Protein AF-A0A0F8WTR9-F1 (afdb_monomer_lite)

Sequence (178 aa):
MDKDLVPHEAIVESIIPMIKGDSRKHIYLTHRAAGFTKAESSALSEIPKDTLHRWRIEDEDFAFWDGIGISTLRHQYNDRLMLVKYTRVMNLVLEHNLKLAYKAVTNPSELTKEEKTEWRKLIQAASPQQFKTMKEVNENSQDDRRTAKDLLDALNRRPKVIDDEGVSPTVLEEQNQP

Foldseek 3Di:
DDPPDCPLLNLLLVLQDDFPDDPLLSQLLSVLLVPDDNVVSCVVSVHDPVNLVVCLVVGVVSVCSSPVVSVVSNVSSVVSVVVSVVVVVVVVVVVVLVVLVVCCLPPVVPADPVSVVVVVVVVVPDDPVVVVVVVVVSVVVVVCVVVVVVVVVVVVPDPDDDDDDDDDDDDDDDDDDD

Secondary structure (DSSP, 8-state):
----S--HHHHHHTTS---SS-THHHHHHHHHHTT--HHHHHHHTT--HHHHHHHHHH-HHHHHHHTTTHHHHHHHHHHHHHHHHHHHHHHHHHHHHHHHHHHHHH-GGG--HHHHHHHHHHHHHS-HHHHHHHHHHHHHHHHHHHHHHHHHHHHHSPPPP-----------------

pLDDT: mean 73.91, std 20.35, range [30.69, 94.81]

Radius of gyration: 31.1 Å; chains: 1; bounding box: 83×50×61 Å

Organism: NCBI:txid412755

Structure (mmCIF, N/CA/C/O backbone):
data_AF-A0A0F8WTR9-F1
#
_entry.id   AF-A0A0F8WTR9-F1
#
loop_
_atom_site.group_PDB
_atom_site.id
_atom_site.type_symbol
_atom_site.label_atom_id
_atom_site.label_alt_id
_atom_site.label_comp_id
_atom_site.label_asym_id
_atom_site.label_entity_id
_atom_site.label_seq_id
_atom_site.pdbx_PDB_ins_code
_atom_site.Cartn_x
_atom_site.Cartn_y
_atom_site.Cartn_z
_atom_site.occupancy
_atom_site.B_iso_or_equiv
_atom_site.auth_seq_id
_atom_site.auth_comp_id
_atom_site.auth_asym_id
_atom_site.auth_atom_id
_atom_site.pdbx_PDB_model_num
ATOM 1 N N . MET A 1 1 ? -6.362 -19.521 4.489 1.00 34.44 1 MET A N 1
ATOM 2 C CA . MET A 1 1 ? -5.881 -18.990 3.196 1.00 34.44 1 MET A CA 1
ATOM 3 C C . MET A 1 1 ? -6.391 -17.558 3.144 1.00 34.44 1 MET A C 1
ATOM 5 O O . MET A 1 1 ? -7.511 -17.337 2.707 1.00 34.44 1 MET A O 1
ATOM 9 N N . ASP A 1 2 ? -5.651 -16.630 3.752 1.00 38.19 2 ASP A N 1
ATOM 10 C CA . ASP A 1 2 ? -6.079 -15.234 3.914 1.00 38.19 2 ASP A CA 1
ATOM 11 C C . ASP A 1 2 ? -5.993 -14.518 2.566 1.00 38.19 2 ASP A C 1
ATOM 13 O O . ASP A 1 2 ? -4.902 -14.237 2.076 1.00 38.19 2 ASP A O 1
ATOM 17 N N . LYS A 1 3 ? -7.150 -14.276 1.944 1.00 42.47 3 LYS A N 1
ATOM 18 C CA . LYS A 1 3 ? -7.279 -13.647 0.619 1.00 42.47 3 LYS A CA 1
ATOM 19 C C . LYS A 1 3 ? -7.639 -12.1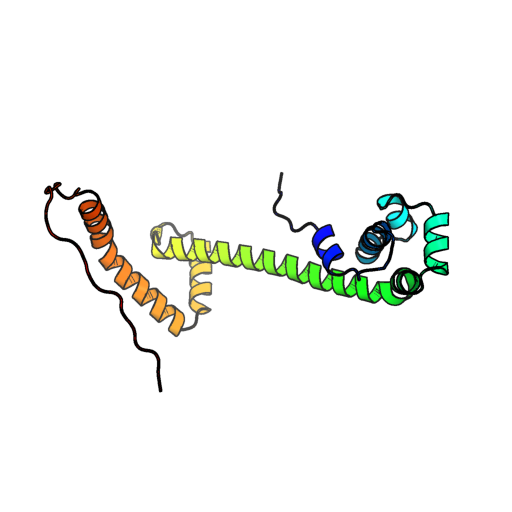55 0.654 1.00 42.47 3 LYS A C 1
ATOM 21 O O . LYS A 1 3 ? -7.838 -11.583 -0.406 1.00 42.47 3 LYS A O 1
ATOM 26 N N . ASP A 1 4 ? -7.627 -11.516 1.825 1.00 48.25 4 ASP A N 1
ATOM 27 C CA . ASP A 1 4 ? -8.005 -10.096 1.985 1.00 48.25 4 ASP A CA 1
ATOM 28 C C . ASP A 1 4 ? -6.834 -9.198 2.416 1.00 48.25 4 ASP A C 1
ATOM 30 O O . ASP A 1 4 ? -6.969 -8.222 3.160 1.00 48.25 4 ASP A O 1
ATOM 34 N N . LEU A 1 5 ? -5.633 -9.537 1.962 1.00 51.03 5 LEU A N 1
ATOM 35 C CA . LEU A 1 5 ? -4.500 -8.625 1.989 1.00 51.03 5 LEU A CA 1
ATOM 36 C C . LEU A 1 5 ? -4.492 -7.952 0.627 1.00 51.03 5 LEU A C 1
ATOM 38 O O . LEU A 1 5 ? -4.355 -8.651 -0.371 1.00 51.03 5 LEU A O 1
ATOM 42 N N . VAL A 1 6 ? -4.638 -6.624 0.567 1.00 55.34 6 VAL A N 1
ATOM 43 C CA . VAL A 1 6 ? -4.243 -5.893 -0.644 1.00 55.34 6 VAL A CA 1
ATOM 44 C C . VAL A 1 6 ? -2.825 -6.373 -0.954 1.00 55.34 6 VAL A C 1
ATOM 46 O O . VAL A 1 6 ? -1.948 -6.169 -0.103 1.00 55.34 6 VAL A O 1
ATOM 49 N N . PRO A 1 7 ? -2.603 -7.082 -2.075 1.00 63.84 7 PRO A N 1
ATOM 50 C CA . PRO A 1 7 ? -1.301 -7.653 -2.341 1.00 63.84 7 PRO A CA 1
ATOM 51 C C . PRO A 1 7 ? -0.296 -6.512 -2.343 1.00 63.84 7 PRO A C 1
ATOM 53 O O . PRO A 1 7 ? -0.584 -5.426 -2.855 1.00 63.84 7 PRO A O 1
ATOM 56 N N . HIS A 1 8 ? 0.877 -6.729 -1.752 1.00 64.88 8 HIS A N 1
ATOM 57 C CA . HIS A 1 8 ? 1.965 -5.760 -1.864 1.00 64.88 8 HIS A CA 1
ATOM 58 C C . HIS A 1 8 ? 2.189 -5.379 -3.335 1.00 64.88 8 HIS A C 1
ATOM 60 O O . HIS A 1 8 ? 2.456 -4.217 -3.623 1.00 64.88 8 HIS A O 1
ATOM 66 N N . GLU A 1 9 ? 1.965 -6.329 -4.250 1.00 61.84 9 GLU A N 1
ATOM 67 C CA . GLU A 1 9 ? 1.937 -6.102 -5.693 1.00 61.84 9 GLU A CA 1
ATOM 68 C C . GLU A 1 9 ? 0.915 -5.033 -6.112 1.00 61.84 9 GLU A C 1
ATOM 70 O O . GLU A 1 9 ? 1.306 -4.069 -6.756 1.00 61.84 9 GLU A O 1
ATOM 75 N N . ALA A 1 10 ? -0.344 -5.101 -5.668 1.00 68.44 10 ALA A N 1
ATOM 76 C CA . ALA A 1 10 ? -1.386 -4.135 -6.043 1.00 68.44 10 ALA A CA 1
ATOM 77 C C . ALA A 1 10 ? -1.097 -2.706 -5.544 1.00 68.44 10 ALA A C 1
ATOM 79 O O . ALA A 1 10 ? -1.467 -1.720 -6.184 1.00 68.44 10 ALA A O 1
ATOM 80 N N . ILE A 1 11 ? -0.420 -2.574 -4.396 1.00 70.06 11 ILE A N 1
ATOM 81 C CA . ILE A 1 11 ? 0.051 -1.271 -3.908 1.00 70.06 11 ILE A CA 1
ATOM 82 C C . ILE A 1 11 ? 1.109 -0.711 -4.855 1.00 70.06 11 ILE A C 1
ATOM 84 O O . ILE A 1 11 ? 1.043 0.464 -5.214 1.00 70.06 11 ILE A O 1
ATOM 88 N N . VAL A 1 12 ? 2.075 -1.535 -5.253 1.00 66.44 12 VAL A N 1
ATOM 89 C CA . VAL A 1 12 ? 3.177 -1.091 -6.106 1.00 66.44 12 VAL A CA 1
ATOM 90 C C . VAL A 1 12 ? 2.690 -0.792 -7.522 1.00 66.44 12 VAL A C 1
ATOM 92 O O . VAL A 1 12 ? 3.022 0.264 -8.050 1.00 66.44 12 VAL A O 1
ATOM 95 N N . GLU A 1 13 ? 1.858 -1.657 -8.102 1.00 72.25 13 GLU A N 1
ATOM 96 C CA . GLU A 1 13 ? 1.276 -1.478 -9.438 1.00 72.25 13 GLU A CA 1
ATOM 97 C C . GLU A 1 13 ? 0.545 -0.134 -9.566 1.00 72.25 13 GLU A C 1
ATOM 99 O O . GLU A 1 13 ? 0.622 0.528 -10.598 1.00 72.25 13 GLU A O 1
ATOM 104 N N . SER A 1 14 ? -0.094 0.335 -8.487 1.00 75.25 14 SER A N 1
ATOM 105 C CA . SER A 1 14 ? -0.779 1.637 -8.467 1.00 75.25 14 SER A CA 1
ATOM 106 C C . SER A 1 14 ? 0.153 2.861 -8.485 1.00 75.25 14 SER A C 1
ATOM 108 O O . SER A 1 14 ? -0.311 3.979 -8.705 1.00 75.25 14 SER A O 1
ATOM 110 N N . ILE A 1 15 ? 1.450 2.667 -8.229 1.00 80.62 15 ILE A N 1
ATOM 111 C CA . ILE A 1 15 ? 2.459 3.729 -8.082 1.00 80.62 15 ILE A CA 1
ATOM 112 C C . ILE A 1 15 ? 3.381 3.785 -9.300 1.00 80.62 15 ILE A C 1
ATOM 114 O O . ILE A 1 15 ? 3.882 4.855 -9.646 1.00 80.62 15 ILE A O 1
ATOM 118 N N . ILE A 1 16 ? 3.628 2.643 -9.948 1.00 83.19 16 ILE A N 1
ATOM 119 C CA . ILE A 1 16 ? 4.521 2.600 -11.102 1.00 83.19 16 ILE A CA 1
ATOM 120 C C . ILE A 1 16 ? 3.882 3.370 -12.273 1.00 83.19 16 ILE A C 1
ATOM 122 O O . ILE A 1 16 ? 2.752 3.074 -12.666 1.00 83.19 16 ILE A O 1
ATOM 126 N N . PRO A 1 17 ? 4.605 4.332 -12.874 1.00 82.31 17 PRO A N 1
ATOM 127 C CA . PRO A 1 17 ? 4.124 5.069 -14.029 1.00 82.31 17 PRO A CA 1
ATOM 128 C C . PRO A 1 17 ? 3.776 4.139 -15.189 1.00 82.31 17 PRO A C 1
ATOM 130 O O . PRO A 1 17 ? 4.388 3.086 -15.392 1.00 82.31 17 PRO A O 1
ATOM 133 N N . MET A 1 18 ? 2.821 4.572 -16.007 1.00 82.00 18 MET A N 1
ATOM 134 C CA . MET A 1 18 ? 2.495 3.878 -17.243 1.00 82.00 18 MET A CA 1
ATOM 135 C C . MET A 1 18 ? 3.620 4.098 -18.262 1.00 82.00 18 MET A C 1
ATOM 137 O O . MET A 1 18 ? 3.679 5.126 -18.933 1.00 82.00 18 MET A O 1
ATOM 141 N N . ILE A 1 19 ? 4.525 3.127 -18.362 1.00 82.81 19 ILE A N 1
ATOM 142 C CA . ILE A 1 19 ? 5.603 3.128 -19.355 1.00 82.81 19 ILE A CA 1
ATOM 143 C C . ILE A 1 19 ? 5.089 2.514 -20.650 1.00 82.81 19 ILE A C 1
ATOM 145 O O . ILE A 1 19 ? 4.401 1.491 -20.645 1.00 82.81 19 ILE A O 1
ATOM 149 N N . LYS A 1 20 ? 5.417 3.147 -21.776 1.00 79.56 20 LYS A N 1
ATOM 150 C CA . LYS A 1 20 ? 4.957 2.702 -23.091 1.00 79.56 20 LYS A CA 1
ATOM 151 C C . LYS A 1 20 ? 5.575 1.352 -23.484 1.00 79.56 20 LYS A C 1
ATOM 153 O O . LYS A 1 20 ? 6.744 1.047 -23.224 1.00 79.56 20 LYS A O 1
ATOM 158 N N . GLY A 1 21 ? 4.783 0.566 -24.209 1.00 82.25 21 GLY A N 1
ATOM 159 C CA . GLY A 1 21 ? 5.214 -0.689 -24.817 1.00 82.25 21 GLY A CA 1
ATOM 160 C C . GLY A 1 21 ? 4.960 -1.904 -23.929 1.00 82.25 21 GLY A C 1
ATOM 161 O O . GLY A 1 21 ? 3.815 -2.239 -23.650 1.00 82.25 21 GLY A O 1
ATOM 162 N N . ASP A 1 22 ? 6.031 -2.607 -23.564 1.00 83.12 22 ASP A N 1
ATOM 163 C CA . ASP A 1 22 ? 5.970 -3.932 -22.943 1.00 83.12 22 ASP A CA 1
ATOM 164 C C . ASP A 1 22 ? 5.516 -3.880 -21.472 1.00 83.12 22 ASP A C 1
ATOM 166 O O . ASP A 1 22 ? 6.178 -3.261 -20.635 1.00 83.12 22 ASP A O 1
ATOM 170 N N . SER A 1 23 ? 4.429 -4.583 -21.138 1.00 84.75 23 SER A N 1
ATOM 171 C CA . SER A 1 23 ? 3.878 -4.665 -19.775 1.00 84.75 23 SER A CA 1
ATOM 172 C C . SER A 1 23 ? 4.858 -5.261 -18.760 1.00 84.75 23 SER A C 1
ATOM 174 O O . SER A 1 23 ? 4.791 -4.945 -17.571 1.00 84.75 23 SER A O 1
ATOM 176 N N . ARG A 1 24 ? 5.841 -6.050 -19.208 1.00 88.69 24 ARG A N 1
ATOM 177 C CA . ARG A 1 24 ? 6.892 -6.608 -18.346 1.00 88.69 24 ARG A CA 1
ATOM 178 C C . ARG A 1 24 ? 7.800 -5.531 -17.749 1.00 88.69 24 ARG A C 1
ATOM 180 O O . ARG A 1 24 ? 8.372 -5.750 -16.683 1.00 88.69 24 ARG A O 1
ATOM 187 N N . LYS A 1 25 ? 7.896 -4.344 -18.367 1.00 91.06 25 LYS A N 1
ATOM 188 C CA . LYS A 1 25 ? 8.602 -3.185 -17.783 1.00 91.06 25 LYS A CA 1
ATOM 189 C C . LYS A 1 25 ? 7.975 -2.755 -16.459 1.00 91.06 25 LYS A C 1
ATOM 191 O O . LYS A 1 25 ? 8.692 -2.430 -15.517 1.00 91.06 25 LYS A O 1
ATOM 196 N N . HIS A 1 26 ? 6.646 -2.783 -16.387 1.00 89.50 26 HIS A N 1
ATOM 197 C CA . HIS A 1 26 ? 5.894 -2.391 -15.200 1.00 89.50 26 HIS A CA 1
ATOM 198 C C . HIS A 1 26 ? 6.110 -3.382 -14.047 1.00 89.50 26 HIS A C 1
ATOM 200 O O . HIS A 1 26 ? 6.417 -2.973 -12.927 1.00 89.50 26 HIS A O 1
ATOM 206 N N . ILE A 1 27 ? 6.055 -4.685 -14.338 1.00 88.81 27 ILE A N 1
ATOM 207 C CA . ILE A 1 27 ? 6.329 -5.758 -13.365 1.00 88.81 27 ILE A CA 1
ATOM 208 C C . ILE A 1 27 ? 7.775 -5.663 -12.851 1.00 88.81 27 ILE A C 1
ATOM 210 O O . ILE A 1 27 ? 8.034 -5.692 -11.648 1.00 88.81 27 ILE A O 1
ATOM 214 N N . TYR A 1 28 ? 8.731 -5.435 -13.752 1.00 93.12 28 TYR A N 1
ATOM 215 C CA . TYR A 1 28 ? 10.128 -5.241 -13.378 1.00 93.12 28 TYR A CA 1
ATOM 216 C C . TYR A 1 28 ? 10.330 -4.060 -12.427 1.00 93.12 28 TYR A C 1
ATOM 218 O O . TYR A 1 28 ? 10.972 -4.196 -11.380 1.00 93.12 28 TYR A O 1
ATOM 226 N N . LEU A 1 29 ? 9.772 -2.896 -12.771 1.00 92.44 29 LEU A N 1
ATOM 227 C CA . LEU A 1 29 ? 9.881 -1.704 -11.935 1.00 92.44 29 LEU A CA 1
ATOM 228 C C . LEU A 1 29 ? 9.143 -1.859 -10.609 1.00 92.44 29 LEU A C 1
ATOM 230 O O . LEU A 1 29 ? 9.602 -1.311 -9.610 1.00 92.44 29 LEU A O 1
ATOM 234 N N . THR A 1 30 ? 8.083 -2.665 -10.574 1.00 90.25 30 THR A N 1
ATOM 235 C CA . THR A 1 30 ? 7.383 -3.026 -9.341 1.00 90.25 30 THR A CA 1
ATOM 236 C C . THR A 1 30 ? 8.330 -3.714 -8.361 1.00 90.25 30 THR A C 1
ATOM 238 O O . THR A 1 30 ? 8.510 -3.257 -7.230 1.00 90.25 30 THR A O 1
ATOM 241 N N . HIS A 1 31 ? 9.059 -4.739 -8.805 1.00 91.44 31 HIS A N 1
ATOM 242 C CA . HIS A 1 31 ? 10.070 -5.369 -7.955 1.00 91.44 31 HIS A CA 1
ATOM 243 C C . HIS A 1 31 ? 11.196 -4.393 -7.574 1.00 91.44 31 HIS A C 1
ATOM 245 O O . HIS A 1 31 ? 11.644 -4.357 -6.427 1.00 91.44 31 HIS A O 1
ATOM 251 N N . ARG A 1 32 ? 11.633 -3.529 -8.492 1.00 92.75 32 ARG A N 1
ATOM 252 C CA . ARG A 1 32 ? 12.672 -2.536 -8.176 1.00 92.75 32 ARG A CA 1
ATOM 253 C C . ARG A 1 32 ? 12.231 -1.524 -7.115 1.00 92.75 32 ARG A C 1
ATOM 255 O O . ARG A 1 32 ? 13.042 -1.173 -6.244 1.00 92.75 32 ARG A O 1
ATOM 262 N N . ALA A 1 33 ? 10.977 -1.078 -7.174 1.00 91.81 33 ALA A N 1
ATOM 263 C CA . ALA A 1 33 ? 10.359 -0.173 -6.208 1.00 91.81 33 ALA A CA 1
ATOM 264 C C . ALA A 1 33 ? 10.153 -0.849 -4.845 1.00 91.81 33 ALA A C 1
ATOM 266 O O . ALA A 1 33 ? 10.352 -0.212 -3.815 1.00 91.81 33 ALA A O 1
ATOM 267 N N . ALA A 1 34 ? 9.880 -2.156 -4.830 1.00 89.06 34 ALA A N 1
ATOM 268 C CA . ALA A 1 34 ? 9.818 -2.958 -3.608 1.00 89.06 34 ALA A CA 1
ATOM 269 C C . ALA A 1 34 ? 11.190 -3.191 -2.937 1.00 89.06 34 ALA A C 1
ATOM 271 O O . ALA A 1 34 ? 11.250 -3.719 -1.829 1.00 89.06 34 ALA A O 1
ATOM 272 N N . GLY A 1 35 ? 12.293 -2.781 -3.576 1.00 90.25 35 GLY A N 1
ATOM 273 C CA . GLY A 1 35 ? 13.639 -2.814 -2.996 1.00 90.25 35 GLY A CA 1
ATOM 274 C C . GLY A 1 35 ? 14.578 -3.860 -3.594 1.00 90.25 35 GLY A C 1
ATOM 275 O O . GLY A 1 35 ? 15.776 -3.803 -3.312 1.00 90.25 35 GLY A O 1
ATOM 276 N N . PHE A 1 36 ? 14.085 -4.740 -4.470 1.00 92.81 36 PHE A N 1
ATOM 277 C CA . PHE A 1 36 ? 14.905 -5.759 -5.124 1.00 92.81 36 PHE A CA 1
ATOM 278 C C . PHE A 1 36 ? 16.009 -5.140 -5.996 1.00 92.81 36 PHE A C 1
ATOM 280 O O . PHE A 1 36 ? 15.899 -4.019 -6.517 1.00 92.81 36 PHE A O 1
ATOM 287 N N . THR A 1 37 ? 17.106 -5.878 -6.144 1.00 93.94 37 THR A N 1
ATOM 288 C CA . THR A 1 37 ? 18.214 -5.524 -7.034 1.00 93.94 37 THR A CA 1
ATOM 289 C C . THR A 1 37 ? 17.830 -5.708 -8.503 1.00 93.94 37 THR A C 1
ATOM 291 O O . THR A 1 37 ? 16.862 -6.387 -8.839 1.00 93.94 37 THR A O 1
ATOM 294 N N . LYS A 1 38 ? 18.635 -5.148 -9.421 1.00 93.75 38 LYS A N 1
ATOM 295 C CA . LYS A 1 38 ? 18.421 -5.315 -10.871 1.00 93.75 38 LYS A CA 1
ATOM 296 C C . LYS A 1 38 ? 18.310 -6.788 -11.270 1.00 93.75 38 LYS A C 1
ATOM 298 O O . LYS A 1 38 ? 17.475 -7.120 -12.105 1.00 93.75 38 LYS A O 1
ATOM 303 N N . ALA A 1 39 ? 19.169 -7.630 -10.695 1.00 92.69 39 ALA A N 1
ATOM 304 C CA . ALA A 1 39 ? 19.263 -9.048 -11.014 1.00 92.69 39 ALA A CA 1
ATOM 305 C C . ALA A 1 39 ? 18.044 -9.822 -10.502 1.00 92.69 39 ALA A C 1
ATOM 307 O O . ALA A 1 39 ? 17.443 -10.571 -11.266 1.00 92.69 39 ALA A O 1
ATOM 308 N N . GLU A 1 40 ? 17.644 -9.583 -9.252 1.00 93.44 40 GLU A N 1
ATOM 309 C CA . GLU A 1 40 ? 16.462 -10.213 -8.655 1.00 93.44 40 GLU A CA 1
ATOM 310 C C . GLU A 1 40 ? 15.187 -9.806 -9.391 1.00 93.44 40 GLU A C 1
ATOM 312 O O . GLU A 1 40 ? 14.409 -10.668 -9.778 1.00 93.44 40 GLU A O 1
ATOM 317 N N . SER A 1 41 ? 14.998 -8.513 -9.676 1.00 93.50 41 SER A N 1
ATOM 318 C CA . SER A 1 41 ? 13.827 -8.049 -10.428 1.00 93.50 41 SER A CA 1
ATOM 319 C C . SER A 1 41 ? 13.771 -8.636 -11.838 1.00 93.50 41 SER A C 1
ATOM 321 O O . SER A 1 41 ? 12.691 -8.967 -12.316 1.00 93.50 41 SER A O 1
ATOM 323 N N . SER A 1 42 ? 14.924 -8.800 -12.497 1.00 93.75 42 SER A N 1
ATOM 324 C CA . SER A 1 42 ? 15.006 -9.426 -13.824 1.00 93.75 42 SER A CA 1
ATOM 325 C C . SER A 1 42 ? 14.617 -10.900 -13.767 1.00 93.75 42 SER A C 1
ATOM 327 O O . SER A 1 42 ? 13.908 -11.368 -14.650 1.00 93.75 42 SER A O 1
ATOM 329 N N . ALA A 1 43 ? 15.059 -11.616 -12.728 1.00 92.62 43 ALA A N 1
ATOM 330 C CA . ALA A 1 43 ? 14.732 -13.022 -12.523 1.00 92.62 43 ALA A CA 1
ATOM 331 C C . ALA A 1 43 ? 13.245 -13.219 -12.193 1.00 92.62 43 ALA A C 1
ATOM 333 O O . ALA A 1 43 ? 12.599 -14.056 -12.809 1.00 92.62 43 ALA A O 1
ATOM 334 N N . LEU A 1 44 ? 12.695 -12.408 -11.285 1.00 91.06 44 LEU A N 1
ATOM 335 C CA . LEU A 1 44 ? 11.284 -12.462 -10.882 1.00 91.06 44 LEU A CA 1
ATOM 336 C C . LEU A 1 44 ? 10.322 -12.089 -12.015 1.00 91.06 44 LEU A C 1
ATOM 338 O O . LEU A 1 44 ? 9.214 -12.605 -12.069 1.00 91.06 44 LEU A O 1
ATOM 342 N N . SER A 1 45 ? 10.753 -11.214 -12.927 1.00 90.06 45 SER A N 1
ATOM 343 C CA . SER A 1 45 ? 9.949 -10.798 -14.085 1.00 90.06 45 SER A CA 1
ATOM 344 C C . SER A 1 45 ? 10.215 -11.635 -15.339 1.00 90.06 45 SER A C 1
ATOM 346 O O . SER A 1 45 ? 9.685 -11.312 -16.399 1.00 90.06 45 SER A O 1
ATOM 348 N N . GLU A 1 46 ? 11.092 -12.642 -15.252 1.00 92.50 46 GLU A N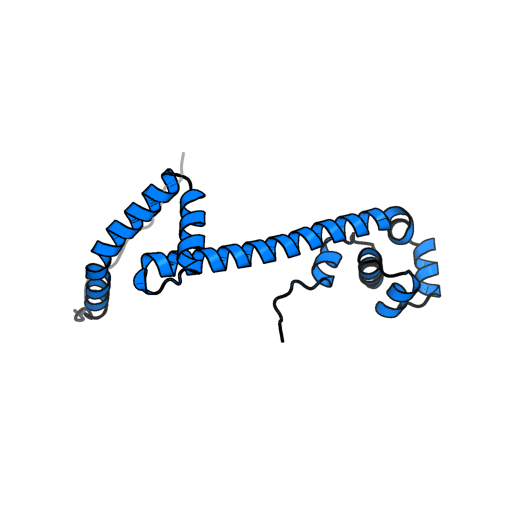 1
ATOM 349 C CA . GLU A 1 46 ? 11.506 -13.492 -16.377 1.00 92.50 46 GLU A CA 1
ATOM 350 C C . GLU A 1 46 ? 12.055 -12.699 -17.584 1.00 92.50 46 GLU A C 1
ATOM 352 O O . GLU A 1 46 ? 11.834 -13.033 -18.750 1.00 92.50 46 GLU A O 1
ATOM 357 N N . ILE A 1 47 ? 12.794 -11.616 -17.317 1.00 93.12 47 ILE A N 1
ATOM 358 C CA . ILE A 1 47 ? 13.366 -10.749 -18.354 1.00 93.12 47 ILE A CA 1
ATOM 359 C C . ILE A 1 47 ? 14.836 -11.121 -18.587 1.00 93.12 47 ILE A C 1
ATOM 361 O O . ILE A 1 47 ? 15.639 -11.062 -17.649 1.00 93.12 47 ILE A O 1
ATOM 365 N N . PRO A 1 48 ? 15.239 -11.438 -19.831 1.00 93.25 48 PRO A N 1
ATOM 366 C CA . PRO A 1 48 ? 16.644 -11.624 -20.178 1.00 93.25 48 PRO A CA 1
ATOM 367 C C . PRO A 1 48 ? 17.453 -10.330 -20.026 1.00 93.25 48 PRO A C 1
ATOM 369 O O . PRO A 1 48 ? 16.983 -9.243 -20.370 1.00 93.25 48 PRO A O 1
ATOM 372 N N . LYS A 1 49 ? 18.718 -10.446 -19.601 1.00 90.25 49 LYS A N 1
ATOM 373 C CA . LYS A 1 49 ? 19.616 -9.290 -19.407 1.00 90.25 49 LYS A CA 1
ATOM 374 C C . LYS A 1 49 ? 19.759 -8.426 -20.664 1.00 90.25 49 LYS A C 1
ATOM 376 O O . LYS A 1 49 ? 19.754 -7.203 -20.551 1.00 90.25 49 LYS A O 1
ATOM 381 N N . ASP A 1 50 ? 19.810 -9.044 -21.842 1.00 93.50 50 ASP A N 1
ATOM 382 C CA . ASP A 1 50 ? 19.936 -8.331 -23.120 1.00 93.50 50 ASP A CA 1
ATOM 383 C C . ASP A 1 50 ? 18.694 -7.488 -23.425 1.00 93.50 50 ASP A C 1
ATOM 385 O O . ASP A 1 50 ? 18.795 -6.365 -23.915 1.00 93.50 50 ASP A O 1
ATOM 389 N N . THR A 1 51 ? 17.512 -7.992 -23.060 1.00 93.19 51 THR A N 1
ATOM 390 C CA . THR A 1 51 ? 16.253 -7.250 -23.207 1.00 93.19 51 THR A CA 1
ATOM 391 C C . THR A 1 51 ? 16.226 -6.043 -22.275 1.00 93.19 51 THR A C 1
ATOM 393 O O . THR A 1 51 ? 15.865 -4.949 -22.704 1.00 93.19 51 THR A O 1
ATOM 396 N N . LEU A 1 52 ? 16.670 -6.217 -21.025 1.00 92.81 52 LEU A N 1
ATOM 397 C CA . LEU A 1 52 ? 16.775 -5.120 -20.064 1.00 92.81 52 LEU A CA 1
ATOM 398 C C . LEU A 1 52 ? 17.785 -4.059 -20.524 1.00 92.81 52 LEU A C 1
ATOM 400 O O . LEU A 1 52 ? 17.524 -2.864 -20.400 1.00 92.81 52 LEU A O 1
ATOM 404 N N . HIS A 1 53 ? 18.932 -4.484 -21.060 1.00 93.81 53 HIS A N 1
ATOM 405 C CA . HIS A 1 53 ? 19.935 -3.573 -21.607 1.00 93.81 53 HIS A CA 1
ATOM 406 C C . HIS A 1 53 ? 19.367 -2.757 -22.769 1.00 93.81 53 HIS A C 1
ATOM 408 O O . HIS A 1 53 ? 19.469 -1.533 -22.755 1.00 93.81 53 HIS A O 1
ATOM 414 N N . ARG A 1 54 ? 18.693 -3.426 -23.711 1.00 94.44 54 ARG A N 1
ATOM 415 C CA . ARG A 1 54 ? 18.029 -2.783 -24.844 1.00 94.44 54 ARG A CA 1
ATOM 416 C C . ARG A 1 54 ? 17.002 -1.743 -24.393 1.00 94.44 54 ARG A C 1
ATOM 418 O O . ARG A 1 54 ? 17.066 -0.606 -24.842 1.00 94.44 54 ARG A O 1
ATOM 425 N N . TRP A 1 55 ? 16.111 -2.079 -23.457 1.00 93.56 55 TRP A N 1
ATOM 426 C CA . TRP A 1 55 ? 15.118 -1.118 -22.956 1.00 93.56 55 TRP A CA 1
ATOM 427 C C . TRP A 1 55 ? 15.741 0.112 -22.306 1.00 93.56 55 TRP A C 1
ATOM 429 O O . TRP A 1 55 ? 15.206 1.199 -22.449 1.00 93.56 55 TRP A O 1
ATOM 439 N N . ARG A 1 56 ? 16.881 -0.024 -21.624 1.00 92.44 56 ARG A N 1
ATOM 440 C CA . ARG A 1 56 ? 17.571 1.129 -21.026 1.00 92.44 56 ARG A CA 1
ATOM 441 C C . ARG A 1 56 ? 18.237 2.050 -22.051 1.00 92.44 56 ARG A C 1
ATOM 443 O O . ARG A 1 56 ? 18.615 3.154 -21.679 1.00 92.44 56 ARG A O 1
ATOM 450 N N . ILE A 1 57 ? 18.437 1.584 -23.281 1.00 94.25 57 ILE A N 1
ATOM 451 C CA . ILE A 1 57 ? 18.987 2.383 -24.381 1.00 94.25 57 ILE A CA 1
ATOM 452 C C . ILE A 1 57 ? 17.854 3.000 -25.203 1.00 94.25 57 ILE A C 1
ATOM 454 O O . ILE A 1 57 ? 17.929 4.165 -25.568 1.00 94.25 57 ILE A O 1
ATOM 458 N N . GLU A 1 58 ? 16.822 2.212 -25.502 1.00 93.38 58 GLU A N 1
ATOM 459 C CA . GLU A 1 58 ? 15.748 2.591 -26.427 1.00 93.38 58 GLU A CA 1
ATOM 460 C C . GLU A 1 58 ? 14.607 3.376 -25.765 1.00 93.38 58 GLU A C 1
ATOM 462 O O . GLU A 1 58 ? 13.864 4.065 -26.458 1.00 93.38 58 GLU A O 1
ATOM 467 N N . ASP A 1 59 ? 14.430 3.251 -24.448 1.00 93.06 59 ASP A N 1
ATOM 468 C CA . ASP A 1 59 ? 13.335 3.871 -23.702 1.00 93.06 59 ASP A CA 1
ATOM 469 C C . ASP A 1 59 ? 13.891 4.741 -22.567 1.00 93.06 59 ASP A C 1
ATOM 471 O O . ASP A 1 59 ? 14.299 4.249 -21.509 1.00 93.06 59 ASP A O 1
ATOM 475 N N . GLU A 1 60 ? 13.917 6.053 -22.813 1.00 92.44 60 GLU A N 1
ATOM 476 C CA . GLU A 1 60 ? 14.415 7.057 -21.869 1.00 92.44 60 GLU A CA 1
ATOM 477 C C . GLU A 1 60 ? 13.601 7.090 -20.569 1.00 92.44 60 GLU A C 1
ATOM 479 O O . GLU A 1 60 ? 14.184 7.209 -19.487 1.00 92.44 60 GLU A O 1
ATOM 484 N N . ASP A 1 61 ? 12.278 6.906 -20.648 1.00 91.44 61 ASP A N 1
ATOM 485 C CA . ASP A 1 61 ? 11.401 6.876 -19.475 1.00 91.44 61 ASP A CA 1
ATOM 486 C C . ASP A 1 61 ? 11.742 5.663 -18.603 1.00 91.44 61 ASP A C 1
ATOM 488 O O . ASP A 1 61 ? 11.937 5.776 -17.388 1.00 91.44 61 ASP A O 1
ATOM 492 N N . PHE A 1 62 ? 11.883 4.488 -19.220 1.00 93.88 62 PHE A N 1
ATOM 493 C CA . PHE A 1 62 ? 12.308 3.282 -18.514 1.00 93.88 62 PHE A CA 1
ATOM 494 C C . PHE A 1 62 ? 13.705 3.439 -17.907 1.00 93.88 62 PHE A C 1
ATOM 496 O O . PHE A 1 62 ? 13.924 3.063 -16.753 1.00 93.88 62 PHE A O 1
ATOM 503 N N . ALA A 1 63 ? 14.651 4.015 -18.650 1.00 94.31 63 ALA A N 1
ATOM 504 C CA . ALA A 1 63 ? 16.006 4.252 -18.171 1.00 94.31 63 ALA A CA 1
ATOM 505 C C . ALA A 1 63 ? 16.036 5.196 -16.959 1.00 94.31 63 ALA A C 1
ATOM 507 O O . ALA A 1 63 ? 16.788 4.950 -16.007 1.00 94.31 63 ALA A O 1
ATOM 508 N N . PHE A 1 64 ? 15.197 6.236 -16.966 1.00 94.81 64 PHE A N 1
ATOM 509 C CA . PHE A 1 64 ? 15.038 7.159 -15.849 1.00 94.81 64 PHE A CA 1
ATOM 510 C C . PHE A 1 64 ? 14.508 6.441 -14.604 1.00 94.81 64 PHE A C 1
ATOM 512 O O . PHE A 1 64 ? 15.154 6.495 -13.552 1.00 94.81 64 PHE A O 1
ATOM 519 N N . TRP A 1 65 ? 13.386 5.724 -14.718 1.00 93.94 65 TRP A N 1
ATOM 520 C CA . TRP A 1 65 ? 12.751 5.041 -13.584 1.00 93.94 65 TRP A CA 1
ATOM 521 C C . TRP A 1 65 ? 13.571 3.859 -13.048 1.00 93.94 65 TRP A C 1
ATOM 523 O O . TRP A 1 65 ? 13.576 3.612 -11.842 1.00 93.94 65 TRP A O 1
ATOM 533 N N . ASP A 1 66 ? 14.334 3.170 -13.902 1.00 94.06 66 ASP A N 1
ATOM 534 C CA . ASP A 1 66 ? 15.282 2.123 -13.497 1.00 94.06 66 ASP A CA 1
ATOM 535 C C . ASP A 1 66 ? 16.588 2.671 -12.872 1.00 94.06 66 ASP A C 1
ATOM 537 O O . ASP A 1 66 ? 17.356 1.943 -12.214 1.00 94.06 66 ASP A O 1
ATOM 541 N N . GLY A 1 67 ? 16.868 3.948 -13.126 1.00 93.62 67 GLY A N 1
ATOM 542 C CA . GLY A 1 67 ? 18.055 4.677 -12.706 1.00 93.62 67 GLY A CA 1
ATOM 543 C C . GLY A 1 67 ? 17.753 5.657 -11.579 1.00 93.62 67 GLY A C 1
ATOM 544 O O . GLY A 1 67 ? 17.575 5.255 -10.433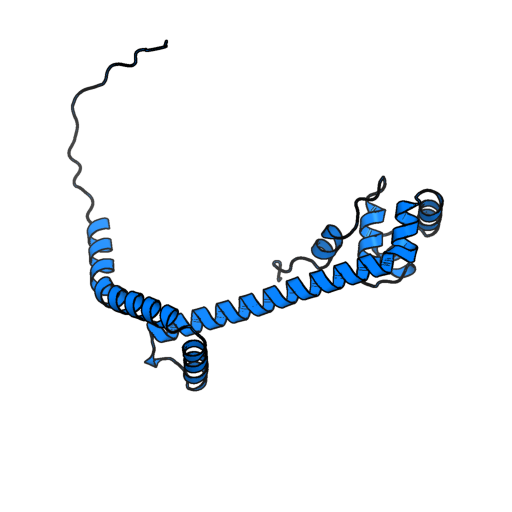 1.00 93.62 67 GLY A O 1
ATOM 545 N N . ILE A 1 68 ? 17.754 6.949 -11.904 1.00 93.44 68 ILE A N 1
ATOM 546 C CA . ILE A 1 68 ? 17.665 8.048 -10.930 1.00 93.44 68 ILE A CA 1
ATOM 547 C C . ILE A 1 68 ? 16.276 8.103 -10.274 1.00 93.44 68 ILE A C 1
ATOM 549 O O . ILE A 1 68 ? 16.181 8.349 -9.074 1.00 93.44 68 ILE A O 1
ATOM 553 N N . GLY A 1 69 ? 15.211 7.808 -11.024 1.00 92.69 69 GLY A N 1
ATOM 554 C CA . GLY A 1 69 ? 13.827 7.847 -10.542 1.00 92.69 69 GLY A CA 1
ATOM 555 C C . GLY A 1 69 ? 13.459 6.729 -9.560 1.00 92.69 69 GLY A C 1
ATOM 556 O O . GLY A 1 69 ? 12.396 6.782 -8.940 1.00 92.69 69 GLY A O 1
ATOM 557 N N . ILE A 1 70 ? 14.320 5.721 -9.366 1.00 93.75 70 ILE A N 1
ATOM 558 C CA . ILE A 1 70 ? 13.974 4.566 -8.526 1.00 93.75 70 ILE A CA 1
ATOM 559 C C . ILE A 1 70 ? 13.819 4.922 -7.044 1.00 93.75 70 ILE A C 1
ATOM 561 O O . ILE A 1 70 ? 13.055 4.278 -6.326 1.00 93.75 70 ILE A O 1
ATOM 565 N N . SER A 1 71 ? 14.539 5.939 -6.569 1.00 93.31 71 SER A N 1
ATOM 566 C CA . SER A 1 71 ? 14.436 6.418 -5.187 1.00 93.31 71 SER A CA 1
ATOM 567 C C . SER A 1 71 ? 13.048 6.995 -4.909 1.00 93.31 71 SER A C 1
ATOM 569 O O . SER A 1 71 ? 12.460 6.689 -3.873 1.00 93.31 71 SER A O 1
ATOM 571 N N . THR A 1 72 ? 12.493 7.745 -5.863 1.00 92.81 72 THR A N 1
ATOM 572 C CA . THR A 1 72 ? 11.131 8.282 -5.805 1.00 92.81 72 THR A CA 1
ATOM 573 C C . THR A 1 72 ? 10.102 7.160 -5.736 1.00 92.81 72 THR A C 1
ATOM 575 O O . THR A 1 72 ? 9.251 7.181 -4.850 1.00 92.81 72 THR A O 1
ATOM 578 N N . LEU A 1 73 ? 10.220 6.141 -6.595 1.00 90.88 73 LEU A N 1
ATOM 579 C CA . LEU A 1 73 ? 9.305 4.992 -6.578 1.00 90.88 73 LEU A CA 1
ATOM 580 C C . LEU A 1 73 ? 9.367 4.229 -5.251 1.00 90.88 73 LEU A C 1
ATOM 582 O O . LEU A 1 73 ? 8.336 3.861 -4.695 1.00 90.88 73 LEU A O 1
ATOM 586 N N . ARG A 1 74 ? 10.572 4.033 -4.702 1.00 91.56 74 ARG A N 1
ATOM 587 C CA . ARG A 1 74 ? 10.768 3.394 -3.391 1.00 91.56 74 ARG A CA 1
ATOM 588 C C . ARG A 1 74 ? 10.143 4.199 -2.258 1.00 91.56 74 ARG A C 1
ATOM 590 O O . ARG A 1 74 ? 9.549 3.618 -1.354 1.00 91.56 74 ARG A O 1
ATOM 597 N N . HIS A 1 75 ? 10.274 5.523 -2.293 1.00 91.38 75 HIS A N 1
ATOM 598 C CA . HIS A 1 75 ? 9.678 6.386 -1.280 1.00 91.38 75 HIS A CA 1
ATOM 599 C C . HIS A 1 75 ? 8.149 6.324 -1.328 1.00 91.38 75 HIS A C 1
ATOM 601 O O . HIS A 1 75 ? 7.526 6.017 -0.316 1.00 91.38 75 HIS A O 1
ATOM 607 N N . GLN A 1 76 ? 7.565 6.487 -2.517 1.00 89.50 76 GLN A N 1
ATOM 608 C CA . GLN A 1 76 ? 6.119 6.388 -2.719 1.00 89.50 76 GLN A CA 1
ATOM 609 C C . GLN A 1 76 ? 5.572 5.015 -2.306 1.00 89.50 76 GLN A C 1
ATOM 611 O O . GLN A 1 76 ? 4.535 4.937 -1.645 1.00 89.50 76 GLN A O 1
ATOM 616 N N . TYR A 1 77 ? 6.285 3.933 -2.642 1.00 87.31 77 TYR A N 1
ATOM 617 C CA . TYR A 1 77 ? 5.928 2.586 -2.201 1.00 87.31 77 TYR A CA 1
ATOM 618 C C . TYR A 1 77 ? 5.906 2.472 -0.676 1.00 87.31 77 TYR A C 1
ATOM 620 O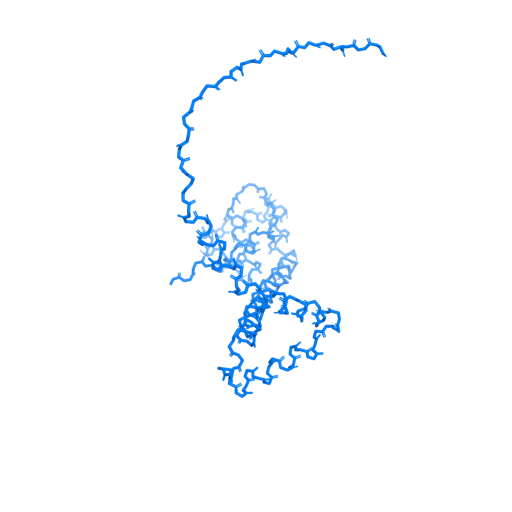 O . TYR A 1 77 ? 4.924 1.990 -0.112 1.00 87.31 77 TYR A O 1
ATOM 628 N N . ASN A 1 78 ? 6.956 2.942 -0.002 1.00 86.62 78 ASN A N 1
ATOM 629 C CA . ASN A 1 78 ? 7.039 2.886 1.454 1.00 86.62 78 ASN A CA 1
ATOM 630 C C . ASN A 1 78 ? 5.926 3.696 2.124 1.00 86.62 78 ASN A C 1
ATOM 632 O O . ASN A 1 78 ? 5.290 3.191 3.049 1.00 86.62 78 ASN A O 1
ATOM 636 N N . ASP A 1 79 ? 5.643 4.903 1.638 1.00 87.31 79 ASP A N 1
ATOM 637 C CA . ASP A 1 79 ? 4.584 5.751 2.188 1.00 87.31 79 ASP A CA 1
ATOM 638 C C . ASP A 1 79 ? 3.217 5.079 2.048 1.00 87.31 79 ASP A C 1
ATOM 640 O O . ASP A 1 79 ? 2.438 5.001 3.005 1.00 87.31 79 ASP A O 1
ATOM 644 N N . ARG A 1 80 ? 2.935 4.514 0.869 1.00 84.94 80 ARG A N 1
ATOM 645 C CA . ARG A 1 80 ? 1.674 3.817 0.622 1.00 84.94 80 ARG A CA 1
ATOM 646 C C . ARG A 1 80 ? 1.563 2.535 1.439 1.00 84.94 80 ARG A C 1
ATOM 648 O O . ARG A 1 80 ? 0.494 2.246 1.977 1.00 84.94 80 ARG A O 1
ATOM 655 N N . LEU A 1 81 ? 2.658 1.794 1.577 1.00 84.69 81 LEU A N 1
ATOM 656 C CA . LEU A 1 81 ? 2.713 0.594 2.400 1.00 84.69 81 LEU A CA 1
ATOM 657 C C . LEU A 1 81 ? 2.445 0.915 3.874 1.00 84.69 81 LEU A C 1
ATOM 659 O O . LEU A 1 81 ? 1.676 0.212 4.533 1.00 84.69 81 LEU A O 1
ATOM 663 N N . MET A 1 82 ? 3.062 1.978 4.389 1.00 85.06 82 MET A N 1
ATOM 664 C CA . MET A 1 82 ? 2.847 2.437 5.758 1.00 85.06 82 MET A CA 1
ATOM 665 C C . MET A 1 82 ? 1.405 2.878 5.974 1.00 85.06 82 MET A C 1
ATOM 667 O O . MET A 1 82 ? 0.810 2.489 6.978 1.00 85.06 82 MET A O 1
ATOM 671 N N . LEU A 1 83 ? 0.817 3.600 5.018 1.00 85.56 83 LEU A N 1
ATOM 672 C CA . LEU A 1 83 ? -0.587 3.989 5.079 1.00 85.56 83 LEU A CA 1
ATOM 673 C C . LEU A 1 83 ? -1.504 2.764 5.156 1.00 85.56 83 LEU A C 1
ATOM 675 O O . LEU A 1 83 ? -2.332 2.689 6.056 1.00 85.56 83 LEU A O 1
ATOM 679 N N . VAL A 1 84 ? -1.325 1.771 4.280 1.00 84.81 84 VAL A N 1
ATOM 680 C CA . VAL A 1 84 ? -2.158 0.554 4.285 1.00 84.81 84 VAL A CA 1
ATOM 681 C C . VAL A 1 84 ? -2.015 -0.217 5.598 1.00 84.81 84 VAL A C 1
ATOM 683 O O . VAL A 1 84 ? -3.017 -0.628 6.190 1.00 84.81 84 VAL A O 1
ATOM 686 N N . LYS A 1 85 ? -0.784 -0.381 6.096 1.00 82.25 85 LYS A N 1
ATOM 687 C CA . LYS A 1 85 ? -0.533 -1.036 7.388 1.00 82.25 85 LYS A CA 1
ATOM 688 C C . LYS A 1 85 ? -1.183 -0.274 8.540 1.00 82.25 85 LYS A C 1
ATOM 690 O O . LYS A 1 85 ? -1.824 -0.893 9.387 1.00 82.25 85 LYS A O 1
ATOM 695 N N . TYR A 1 86 ? -1.054 1.049 8.556 1.00 84.12 86 TYR A N 1
ATOM 696 C CA . TYR A 1 86 ? -1.643 1.893 9.587 1.00 84.12 86 TYR A CA 1
ATOM 697 C C . TYR A 1 86 ? -3.171 1.842 9.551 1.00 84.12 86 TYR A C 1
ATOM 699 O O . TYR A 1 86 ? -3.794 1.570 10.574 1.00 84.12 86 TYR A O 1
ATOM 707 N N . THR A 1 87 ? -3.784 2.000 8.376 1.00 84.88 87 THR A N 1
ATOM 708 C CA . THR A 1 87 ? -5.238 1.890 8.198 1.00 84.88 87 THR A CA 1
ATOM 709 C C . THR A 1 87 ? -5.759 0.539 8.680 1.00 84.88 87 THR A C 1
ATOM 711 O O . THR A 1 87 ? -6.771 0.492 9.375 1.00 84.88 87 THR A O 1
ATOM 714 N N . ARG A 1 88 ? -5.052 -0.561 8.394 1.00 84.31 88 ARG A N 1
ATOM 715 C CA . ARG A 1 88 ? -5.427 -1.890 8.898 1.00 84.31 88 ARG A CA 1
ATOM 716 C C . ARG A 1 88 ? -5.420 -1.946 10.423 1.00 84.31 88 ARG A C 1
ATOM 718 O O . ARG A 1 88 ? -6.386 -2.420 11.014 1.00 84.31 88 ARG A O 1
ATOM 725 N N . VAL A 1 89 ? -4.347 -1.473 11.055 1.00 85.69 89 VAL A N 1
ATOM 726 C CA . VAL A 1 89 ? -4.245 -1.448 12.522 1.00 85.69 89 VAL A CA 1
ATOM 727 C C . VAL A 1 89 ? -5.360 -0.593 13.120 1.00 85.69 89 VAL A C 1
ATOM 729 O O . VAL A 1 89 ? -6.016 -1.024 14.063 1.00 85.69 89 VAL A O 1
ATOM 732 N N . MET A 1 90 ? -5.634 0.574 12.537 1.00 86.69 90 MET A N 1
ATOM 733 C CA . MET A 1 90 ? -6.710 1.451 12.994 1.00 86.69 90 MET A CA 1
ATOM 734 C C . MET A 1 90 ? -8.087 0.800 12.860 1.00 86.69 90 MET A C 1
ATOM 736 O O . MET A 1 90 ? -8.877 0.881 13.794 1.00 86.69 90 MET A O 1
ATOM 740 N N . ASN A 1 91 ? -8.362 0.094 11.762 1.00 85.38 91 ASN A N 1
ATOM 741 C CA . ASN A 1 91 ? -9.620 -0.637 11.594 1.00 85.38 91 ASN A CA 1
ATOM 742 C C . ASN A 1 91 ? -9.793 -1.738 12.647 1.00 85.38 91 ASN A C 1
ATOM 744 O O . ASN A 1 91 ? -10.874 -1.863 13.213 1.00 85.38 91 ASN A O 1
ATOM 748 N N . LEU A 1 92 ? -8.732 -2.487 12.964 1.00 88.25 92 LEU A N 1
ATOM 749 C CA . LEU A 1 92 ? -8.772 -3.507 14.020 1.00 88.25 92 LEU A CA 1
ATOM 750 C C . LEU A 1 92 ? -9.024 -2.891 15.402 1.00 88.25 92 LEU A C 1
ATOM 752 O O . LEU A 1 92 ? -9.813 -3.420 16.183 1.00 88.25 92 LEU A O 1
ATOM 756 N N . VAL A 1 93 ? -8.388 -1.753 15.697 1.00 88.88 93 VAL A N 1
ATOM 757 C CA . VAL A 1 93 ? -8.627 -1.004 16.939 1.00 88.88 93 VAL A CA 1
ATOM 758 C C . VAL A 1 93 ? -10.073 -0.507 17.005 1.00 88.88 93 VAL A C 1
ATOM 760 O O . VAL A 1 93 ? -10.717 -0.639 18.042 1.00 88.88 93 VAL A O 1
ATOM 763 N N . LEU A 1 94 ? -10.607 0.034 15.908 1.00 88.19 94 LEU A N 1
ATOM 764 C CA . LEU A 1 94 ? -11.999 0.482 15.832 1.00 88.19 94 LEU A CA 1
ATOM 765 C C . LEU A 1 94 ? -12.978 -0.677 16.023 1.00 88.19 94 LEU A C 1
ATOM 767 O O . LEU A 1 94 ? -13.928 -0.542 16.789 1.00 88.19 94 LEU A O 1
ATOM 771 N N . GLU A 1 95 ? -12.737 -1.821 15.386 1.00 89.06 95 GLU A N 1
ATOM 772 C CA . GLU A 1 95 ? -13.565 -3.016 15.536 1.00 89.06 95 GLU A CA 1
ATOM 773 C C . GLU A 1 95 ? -13.573 -3.518 16.988 1.00 89.06 95 GLU A C 1
ATOM 775 O O . GLU A 1 95 ? -14.640 -3.794 17.541 1.00 89.06 95 GLU A O 1
ATOM 780 N N . HIS A 1 96 ? -12.401 -3.587 17.630 1.00 89.75 96 HIS A N 1
ATOM 781 C CA . HIS A 1 96 ? -12.284 -3.939 19.049 1.00 89.75 96 HIS A CA 1
ATOM 782 C C . HIS A 1 96 ? -13.057 -2.961 19.936 1.00 89.75 96 HIS A C 1
ATOM 784 O O . HIS A 1 96 ? -13.872 -3.376 20.759 1.00 89.75 96 HIS A O 1
ATOM 790 N N . ASN A 1 97 ? -12.866 -1.658 19.721 1.00 88.44 97 ASN A N 1
ATOM 791 C CA . ASN A 1 97 ? -13.538 -0.619 20.497 1.00 88.44 97 ASN A CA 1
ATOM 792 C C . ASN A 1 97 ? -15.061 -0.658 20.319 1.00 88.44 97 ASN A C 1
ATOM 794 O O . ASN A 1 97 ? -15.787 -0.488 21.296 1.00 88.44 97 ASN A O 1
ATOM 798 N N . LEU A 1 98 ? -15.557 -0.912 19.104 1.00 86.44 98 LEU A N 1
ATOM 799 C CA . LEU A 1 98 ? -16.989 -1.059 18.830 1.00 86.44 98 LEU A CA 1
ATOM 800 C C . LEU A 1 98 ? -17.571 -2.293 19.524 1.00 86.44 98 LEU A C 1
ATOM 802 O O . LEU A 1 98 ? -18.631 -2.197 20.142 1.00 86.44 98 LEU A O 1
ATOM 806 N N . LYS A 1 99 ? -16.873 -3.435 19.484 1.00 88.81 99 LYS A N 1
ATOM 807 C CA . LYS A 1 99 ? -17.284 -4.653 20.205 1.00 88.81 99 LYS A CA 1
ATOM 808 C C . LYS A 1 99 ? -17.327 -4.423 21.714 1.00 88.81 99 LYS A C 1
ATOM 810 O O . LYS A 1 99 ? -18.297 -4.814 22.363 1.00 88.81 99 LYS A O 1
ATOM 815 N N . LEU A 1 100 ? -16.310 -3.756 22.260 1.00 88.69 100 LEU A N 1
ATOM 816 C CA . LEU A 1 100 ? -16.246 -3.399 23.673 1.00 88.69 100 LEU A CA 1
ATOM 817 C C . LEU A 1 100 ? -17.385 -2.450 24.067 1.00 88.69 100 LEU A C 1
ATOM 819 O O . LEU A 1 100 ? -18.054 -2.688 25.071 1.00 88.69 100 LEU A O 1
ATOM 823 N N . ALA A 1 101 ? -17.643 -1.412 23.268 1.00 83.94 101 ALA A N 1
ATOM 824 C CA . ALA A 1 101 ? -18.734 -0.468 23.499 1.00 83.94 101 ALA A CA 1
ATOM 825 C C . ALA A 1 101 ? -20.103 -1.161 23.455 1.00 83.94 101 ALA A C 1
ATOM 827 O O . ALA A 1 101 ? -20.919 -0.969 24.354 1.00 83.94 101 ALA A O 1
ATOM 828 N N . TYR A 1 102 ? -20.332 -2.023 22.458 1.00 84.81 102 TYR A N 1
ATOM 829 C CA . TYR A 1 102 ? -21.555 -2.815 22.352 1.00 84.81 102 TYR A CA 1
ATOM 830 C C . TYR A 1 102 ? -21.758 -3.690 23.592 1.00 84.81 102 TYR A C 1
ATOM 832 O O . TYR A 1 102 ? -22.791 -3.587 24.251 1.00 84.81 102 TYR A O 1
ATOM 840 N N . LYS A 1 103 ? -20.739 -4.472 23.977 1.00 86.38 103 LYS A N 1
ATOM 841 C CA . LYS A 1 103 ? -20.772 -5.319 25.177 1.00 86.38 103 LYS A CA 1
ATOM 842 C C . LYS A 1 103 ? -21.036 -4.504 26.444 1.00 86.38 103 LYS A C 1
ATOM 844 O O . LYS A 1 103 ? -21.797 -4.943 27.302 1.00 86.38 103 LYS A O 1
ATOM 849 N N . ALA A 1 104 ? -20.449 -3.313 26.557 1.00 83.56 104 ALA A N 1
ATOM 850 C CA . ALA A 1 104 ? -20.646 -2.437 27.705 1.00 83.56 104 ALA A CA 1
ATOM 851 C C . ALA A 1 104 ? -22.074 -1.888 27.820 1.00 83.56 104 ALA A C 1
ATOM 853 O O . ALA A 1 104 ? -22.555 -1.698 28.936 1.00 83.56 104 ALA A O 1
ATOM 854 N N . VAL A 1 105 ? -22.752 -1.656 26.694 1.00 83.19 105 VAL A N 1
ATOM 855 C CA . VAL A 1 105 ? -24.145 -1.188 26.665 1.00 83.19 105 VAL A CA 1
ATOM 856 C C . VAL A 1 105 ? -25.128 -2.343 26.868 1.00 83.19 105 VAL A C 1
ATOM 858 O O . VAL A 1 105 ? -26.091 -2.202 27.620 1.00 83.19 105 VAL A O 1
ATOM 861 N N . THR A 1 106 ? -24.906 -3.495 26.227 1.00 82.50 106 THR A N 1
ATOM 862 C CA . THR A 1 106 ? -25.863 -4.610 26.273 1.00 82.50 106 THR A CA 1
ATOM 863 C C . THR A 1 106 ? -25.702 -5.484 27.511 1.00 82.50 106 THR A C 1
ATOM 865 O O . THR A 1 106 ? -26.708 -5.799 28.146 1.00 82.50 106 THR A O 1
ATOM 868 N N . ASN A 1 107 ? -24.461 -5.835 27.871 1.00 86.31 107 ASN A N 1
ATOM 869 C CA . ASN A 1 107 ? -24.117 -6.799 28.922 1.00 86.31 107 ASN A CA 1
ATOM 870 C C . ASN A 1 107 ? -23.014 -6.256 29.863 1.00 86.31 107 ASN A C 1
ATOM 872 O O . ASN A 1 107 ? -21.933 -6.847 29.980 1.00 86.31 107 ASN A O 1
ATOM 876 N N . PRO A 1 108 ? -23.249 -5.148 30.588 1.00 81.00 108 PRO A N 1
ATOM 877 C CA . PRO A 1 108 ? -22.223 -4.504 31.419 1.00 81.00 108 PRO A CA 1
ATOM 878 C C . PRO A 1 108 ? -21.651 -5.400 32.534 1.00 81.00 108 PRO A C 1
ATOM 880 O O . PRO A 1 108 ? -20.519 -5.194 32.984 1.00 81.00 108 PRO A O 1
ATOM 883 N N . SER A 1 109 ? -22.407 -6.402 32.992 1.00 83.94 109 SER A N 1
ATOM 884 C CA . SER A 1 109 ? -21.970 -7.373 34.003 1.00 83.94 109 SER A CA 1
ATOM 885 C C . SER A 1 109 ? -20.914 -8.356 33.490 1.00 83.94 109 SER A C 1
ATOM 887 O O . SER A 1 109 ? -20.140 -8.872 34.292 1.00 83.94 109 SER A O 1
ATOM 889 N N . GLU A 1 110 ? -20.850 -8.586 32.177 1.00 86.81 110 GLU A N 1
ATOM 890 C CA . GLU A 1 110 ? -19.940 -9.548 31.534 1.00 86.81 110 GLU A CA 1
ATOM 891 C C . GLU A 1 110 ? -18.581 -8.938 31.160 1.00 86.81 110 GLU A C 1
ATOM 893 O O . GLU A 1 110 ? -17.710 -9.627 30.622 1.00 86.81 110 GLU A O 1
ATOM 898 N N . LEU A 1 111 ? -18.387 -7.640 31.413 1.00 87.62 111 LEU A N 1
ATOM 899 C CA . LEU A 1 111 ? -17.110 -6.973 31.180 1.00 87.62 111 LEU A CA 1
ATOM 900 C C . LEU A 1 111 ? -16.052 -7.440 32.191 1.00 87.62 111 LEU A C 1
ATOM 902 O O . LEU A 1 111 ? -16.260 -7.362 33.411 1.00 87.62 111 LEU A O 1
ATOM 906 N N . THR A 1 112 ? -14.880 -7.829 31.693 1.00 92.62 112 THR A N 1
ATOM 907 C CA . THR A 1 112 ? -13.709 -8.124 32.529 1.00 92.62 112 THR A CA 1
ATOM 908 C C . THR A 1 112 ? -13.158 -6.855 33.189 1.00 92.62 112 THR A C 1
ATOM 910 O O . THR A 1 112 ? -13.561 -5.725 32.889 1.00 92.62 112 THR A O 1
ATOM 913 N N . LYS A 1 113 ? -12.229 -7.004 34.140 1.00 90.00 113 LYS A N 1
ATOM 914 C CA . LYS A 1 113 ? -11.615 -5.857 34.830 1.00 90.00 113 LYS A CA 1
ATOM 915 C C . LYS A 1 113 ? -10.796 -4.994 33.861 1.00 90.00 113 LYS A C 1
ATOM 917 O O . LYS A 1 113 ? -10.783 -3.763 33.976 1.00 90.00 113 LYS A O 1
ATOM 922 N N . GLU A 1 114 ? -10.149 -5.647 32.908 1.00 89.38 114 GLU A N 1
ATOM 923 C CA . GLU A 1 114 ? -9.359 -5.057 31.835 1.00 89.38 114 GLU A CA 1
ATOM 924 C C . GLU A 1 114 ? -10.275 -4.282 30.880 1.00 89.38 114 GLU A C 1
ATOM 926 O O . GLU A 1 114 ? -10.106 -3.072 30.723 1.00 89.38 114 GLU A O 1
ATOM 931 N N . GLU A 1 115 ? -11.334 -4.924 30.378 1.00 88.31 115 GLU A N 1
ATOM 932 C CA . GLU A 1 115 ? -12.338 -4.312 29.496 1.00 88.31 115 GLU A CA 1
ATOM 933 C C . GLU A 1 115 ? -13.026 -3.105 30.154 1.00 88.31 115 GLU A C 1
ATOM 935 O O . GLU A 1 115 ? -13.203 -2.065 29.527 1.00 88.31 115 GLU A O 1
ATOM 940 N N . LYS A 1 116 ? -13.348 -3.174 31.454 1.00 86.56 116 LYS A N 1
ATOM 941 C CA . LYS A 1 116 ? -13.893 -2.025 32.209 1.00 86.56 116 LYS A CA 1
ATOM 942 C C . LYS A 1 116 ? -12.928 -0.847 32.277 1.00 86.56 116 LYS A C 1
ATOM 944 O O . LYS A 1 116 ? -13.358 0.293 32.460 1.00 86.56 116 LYS A O 1
ATOM 949 N N . THR A 1 117 ? -11.626 -1.112 32.250 1.00 88.06 117 THR A N 1
ATOM 950 C CA . THR A 1 117 ? -10.592 -0.074 32.287 1.00 88.06 117 THR A CA 1
ATOM 951 C C . THR A 1 117 ? -10.414 0.542 30.904 1.00 88.06 117 THR A C 1
ATOM 953 O O . THR A 1 117 ? -10.352 1.764 30.795 1.00 88.06 117 THR A O 1
ATOM 956 N N . GLU A 1 118 ? -10.405 -0.278 29.854 1.00 87.12 118 GLU A N 1
ATOM 957 C CA . GLU A 1 118 ? -10.401 0.176 28.459 1.00 87.12 118 GLU A CA 1
ATOM 958 C C . GLU A 1 118 ? -11.647 0.999 28.129 1.00 87.12 118 GLU A C 1
ATOM 960 O O . GLU A 1 118 ? -11.532 2.114 27.626 1.00 87.12 118 GLU A O 1
ATOM 965 N N . TRP A 1 119 ? -12.828 0.523 28.523 1.00 85.44 119 TRP A N 1
ATOM 966 C CA . TRP A 1 119 ? -14.091 1.231 28.340 1.00 85.44 119 TRP A CA 1
ATOM 967 C C . TRP A 1 119 ? -14.083 2.604 29.015 1.00 85.44 119 TRP A C 1
ATOM 969 O O . TRP A 1 119 ? -14.453 3.601 28.403 1.00 85.44 119 TRP A O 1
ATOM 979 N N . ARG A 1 120 ? -13.575 2.697 30.252 1.00 83.50 120 ARG A N 1
ATOM 980 C CA . ARG A 1 120 ? -13.415 3.989 30.940 1.00 83.50 120 ARG A CA 1
ATOM 981 C C . ARG A 1 120 ? -12.491 4.946 30.189 1.00 83.50 120 ARG A C 1
ATOM 983 O O . ARG A 1 120 ? -12.797 6.131 30.132 1.00 83.50 120 ARG A O 1
ATOM 990 N N . LYS A 1 121 ? -11.396 4.455 29.603 1.00 83.81 121 LYS A N 1
ATOM 991 C CA . LYS A 1 121 ? -10.490 5.282 28.787 1.00 83.81 121 LYS A CA 1
ATOM 992 C C . LYS A 1 121 ? -11.171 5.764 27.506 1.00 83.81 121 LYS A C 1
ATOM 994 O O . LYS A 1 121 ? -11.045 6.935 27.170 1.00 83.81 121 LYS A O 1
ATOM 999 N N . LEU A 1 122 ? -11.917 4.889 26.830 1.00 81.19 122 LEU A N 1
ATOM 1000 C CA . LEU A 1 122 ? -12.703 5.251 25.647 1.00 81.19 122 LEU A CA 1
ATOM 1001 C C . LEU A 1 122 ? -13.739 6.326 25.978 1.00 81.19 122 LEU A C 1
ATOM 1003 O O . LEU A 1 122 ? -13.854 7.310 25.253 1.00 81.19 122 LEU A O 1
ATOM 1007 N N . ILE A 1 123 ? -14.429 6.181 27.112 1.00 77.69 123 ILE A N 1
ATOM 1008 C CA . ILE A 1 123 ? -15.373 7.181 27.607 1.00 77.69 123 ILE A CA 1
ATOM 1009 C C . ILE A 1 123 ? -14.683 8.517 27.898 1.00 77.69 123 ILE A C 1
ATOM 1011 O O . ILE A 1 123 ? -15.161 9.570 27.503 1.00 77.69 123 ILE A O 1
ATOM 1015 N N . GLN A 1 124 ? -13.536 8.500 28.569 1.00 75.31 124 GLN A N 1
ATOM 1016 C CA . GLN A 1 124 ? -12.807 9.733 28.873 1.00 75.31 124 GLN A CA 1
ATOM 1017 C C . GLN A 1 124 ? -12.293 10.448 27.617 1.00 75.31 124 GLN A C 1
ATOM 1019 O O . GLN A 1 124 ? -12.143 11.667 27.634 1.00 75.31 124 GLN A O 1
ATOM 1024 N N . ALA A 1 125 ? -12.014 9.699 26.549 1.00 69.62 125 ALA A N 1
ATOM 1025 C CA . ALA A 1 125 ? -11.523 10.236 25.287 1.00 69.62 125 ALA A CA 1
ATOM 1026 C C . ALA A 1 125 ? -12.638 10.743 24.356 1.00 69.62 125 ALA A C 1
ATOM 1028 O O . ALA A 1 125 ? -12.356 11.556 23.475 1.00 69.62 125 ALA A O 1
ATOM 1029 N N . ALA A 1 126 ? -13.882 10.280 24.515 1.00 65.06 126 ALA A N 1
ATOM 1030 C CA . ALA A 1 126 ? -14.991 10.774 23.706 1.00 65.06 126 ALA A CA 1
ATOM 1031 C C . ALA A 1 126 ? -15.441 12.156 24.196 1.00 65.06 126 ALA A C 1
ATOM 1033 O O . ALA A 1 126 ? -15.461 12.453 25.393 1.00 65.06 126 ALA A O 1
ATOM 1034 N N . SER A 1 127 ? -15.806 13.027 23.257 1.00 63.34 127 SER A N 1
ATOM 1035 C CA . SER A 1 127 ? -16.235 14.378 23.599 1.00 63.34 127 SER A CA 1
ATOM 1036 C C . SER A 1 127 ? -17.514 14.339 24.454 1.00 63.34 127 SER A C 1
ATOM 1038 O O . SER A 1 127 ? -18.345 13.438 24.287 1.00 63.34 127 SER A O 1
ATOM 1040 N N . PRO A 1 128 ? -17.746 15.330 25.336 1.00 58.72 128 PRO A N 1
ATOM 1041 C CA . PRO A 1 128 ? -18.978 15.410 26.127 1.00 58.72 128 PRO A CA 1
ATOM 1042 C C . PRO A 1 128 ? -20.254 15.346 25.270 1.00 58.72 128 PRO A C 1
ATOM 1044 O O . PRO A 1 128 ? -21.272 14.801 25.694 1.00 58.72 128 PRO A O 1
ATOM 1047 N N . GLN A 1 129 ? -20.180 15.848 24.033 1.00 57.59 129 GLN A N 1
ATOM 1048 C CA . GLN A 1 129 ? -21.269 15.786 23.063 1.00 57.59 129 GLN A CA 1
ATOM 1049 C C . GLN A 1 129 ? -21.530 14.354 22.571 1.00 57.59 129 GLN A C 1
ATOM 1051 O O . GLN A 1 129 ? -22.684 13.941 22.489 1.00 57.59 129 GLN A O 1
ATOM 1056 N N . GLN A 1 130 ? -20.477 13.574 22.303 1.00 61.91 130 GLN A N 1
ATOM 1057 C CA . GLN A 1 130 ? -20.596 12.160 21.924 1.00 61.91 130 GLN A CA 1
ATOM 1058 C C . GLN A 1 130 ? -21.218 11.333 23.058 1.00 61.91 130 GLN A C 1
ATOM 1060 O O . GLN A 1 130 ? -22.039 10.454 22.798 1.00 61.91 130 GLN A O 1
ATOM 1065 N N . PHE A 1 131 ? -20.900 11.661 24.315 1.00 57.91 131 PHE A N 1
ATOM 1066 C CA . PHE A 1 131 ? -21.531 11.046 25.488 1.00 57.91 131 PHE A CA 1
ATOM 1067 C C . PHE A 1 131 ? -23.023 11.299 25.577 1.00 57.91 131 PHE A C 1
ATOM 1069 O O . PHE A 1 131 ? -23.786 10.376 25.859 1.00 57.91 131 PHE A O 1
ATOM 1076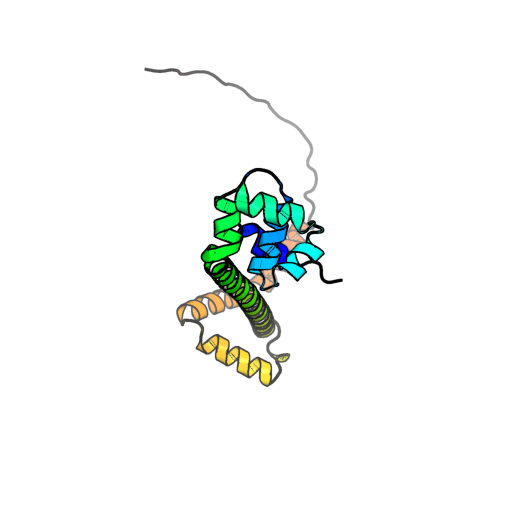 N N . LYS A 1 132 ? -23.433 12.543 25.329 1.00 58.91 132 LYS A N 1
ATOM 1077 C CA . LYS A 1 132 ? -24.841 12.923 25.352 1.00 58.91 132 LYS A CA 1
ATOM 1078 C C . LYS A 1 132 ? -25.636 12.141 24.303 1.00 58.91 132 LYS A C 1
ATOM 1080 O O . LYS A 1 132 ? -26.626 11.514 24.658 1.00 58.91 132 LYS A O 1
ATOM 1085 N N . THR A 1 133 ? -25.134 12.060 23.068 1.00 62.16 133 THR A N 1
ATOM 1086 C CA . THR A 1 133 ? -25.772 11.278 21.996 1.00 62.16 133 THR A CA 1
ATOM 1087 C C . THR A 1 133 ? -25.827 9.780 22.314 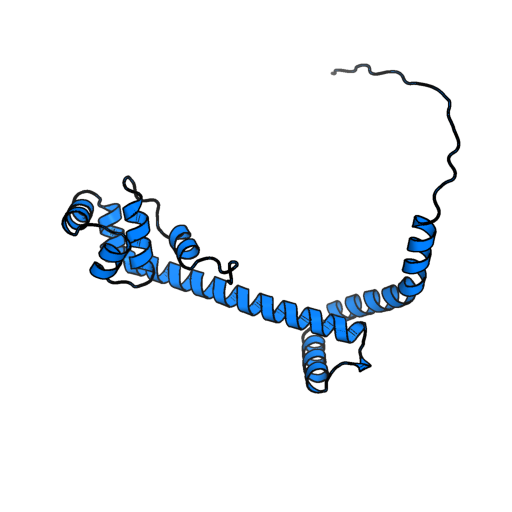1.00 62.16 133 THR A C 1
ATOM 1089 O O . THR A 1 133 ? -26.865 9.157 22.128 1.00 62.16 133 THR A O 1
ATOM 1092 N N . MET A 1 134 ? -24.750 9.182 22.838 1.00 57.69 134 MET A N 1
ATOM 1093 C CA . MET A 1 134 ? -24.757 7.758 23.218 1.00 57.69 134 MET A CA 1
ATOM 1094 C C . MET A 1 134 ? -25.742 7.459 24.355 1.00 57.69 134 MET A C 1
ATOM 1096 O O . MET A 1 134 ? -26.392 6.414 24.352 1.00 57.69 134 MET A O 1
ATOM 1100 N N . LYS A 1 135 ? -25.863 8.375 25.323 1.00 58.00 135 LYS A N 1
ATOM 1101 C CA . LYS A 1 135 ? -26.809 8.256 26.433 1.00 58.00 135 LYS A CA 1
ATOM 1102 C C . LYS A 1 135 ? -28.257 8.366 25.950 1.00 58.00 135 LYS A C 1
ATOM 1104 O O . LYS A 1 135 ? -29.050 7.503 26.300 1.00 58.00 135 LYS A O 1
ATOM 1109 N N . GLU A 1 136 ? -28.560 9.341 25.095 1.00 62.94 136 GLU A N 1
ATOM 1110 C CA . GLU A 1 136 ? -29.881 9.507 24.470 1.00 62.94 136 GLU A CA 1
ATOM 1111 C C . GLU A 1 136 ? -30.269 8.276 23.633 1.00 62.94 136 GLU A C 1
ATOM 1113 O O . GLU A 1 136 ? -31.381 7.770 23.751 1.00 62.94 136 GLU A O 1
ATOM 1118 N N . VAL A 1 137 ? -29.338 7.721 22.845 1.00 62.19 137 VAL A N 1
ATOM 1119 C CA . VAL A 1 137 ? -29.583 6.488 22.074 1.00 62.19 137 VAL A CA 1
ATOM 1120 C C . VAL A 1 137 ? -29.843 5.294 22.993 1.00 62.19 137 VAL A C 1
ATOM 1122 O O . VAL A 1 137 ? -30.735 4.503 22.705 1.00 62.19 137 VAL A O 1
ATOM 1125 N N . ASN A 1 138 ? -29.110 5.149 24.101 1.00 56.50 138 ASN A N 1
ATOM 1126 C CA . ASN A 1 138 ? -29.324 4.058 25.055 1.00 56.50 138 ASN A CA 1
ATOM 1127 C C . ASN A 1 138 ? -30.646 4.204 25.832 1.00 56.50 138 ASN A C 1
ATOM 1129 O O . ASN A 1 138 ? -31.330 3.210 26.044 1.00 56.50 138 ASN A O 1
ATOM 1133 N N . GLU A 1 139 ? -31.019 5.421 26.232 1.00 55.59 139 GLU A N 1
ATOM 1134 C CA . GLU A 1 139 ? -32.295 5.709 26.904 1.00 55.59 139 GLU A CA 1
ATOM 1135 C C . GLU A 1 139 ? -33.484 5.428 25.972 1.00 55.59 139 GLU A C 1
ATOM 1137 O O . GLU A 1 139 ? -34.411 4.725 26.369 1.00 55.59 139 GLU A O 1
ATOM 1142 N N . ASN A 1 140 ? -33.391 5.824 24.699 1.00 56.16 140 ASN A N 1
ATOM 1143 C CA . ASN A 1 140 ? -34.393 5.485 23.683 1.00 56.16 140 ASN A CA 1
ATOM 1144 C C . ASN A 1 140 ? -34.408 3.975 23.360 1.00 56.16 140 ASN A C 1
ATOM 1146 O O . ASN A 1 140 ? -35.466 3.380 23.186 1.00 56.16 140 ASN A O 1
ATOM 1150 N N . SER A 1 141 ? -33.244 3.314 23.360 1.00 51.88 141 SER A N 1
ATOM 1151 C CA . SER A 1 141 ? -33.137 1.863 23.121 1.00 51.88 141 SER A CA 1
ATOM 1152 C C . SER A 1 141 ? -33.676 1.012 24.281 1.00 51.88 141 SER A C 1
ATOM 1154 O O . SER A 1 141 ? -34.012 -0.157 24.085 1.00 51.88 141 SER A O 1
ATOM 1156 N N . GLN A 1 142 ? -33.730 1.557 25.502 1.00 49.81 142 GLN A N 1
ATOM 1157 C CA . GLN A 1 142 ? -34.346 0.905 26.665 1.00 49.81 142 GLN A CA 1
ATOM 1158 C C . GLN A 1 142 ? -35.878 0.936 26.572 1.00 49.81 142 GLN A C 1
ATOM 1160 O O . GLN A 1 142 ? -36.510 -0.061 26.929 1.00 49.81 142 GLN A O 1
ATOM 1165 N N . ASP A 1 143 ? -36.454 2.012 26.025 1.00 49.62 143 ASP A N 1
ATOM 1166 C CA . ASP A 1 143 ? -37.876 2.074 25.659 1.00 49.62 143 ASP A CA 1
ATOM 1167 C C . ASP A 1 143 ? -38.190 1.141 24.472 1.00 49.62 143 ASP A C 1
ATOM 1169 O O . ASP A 1 143 ? -39.183 0.405 24.495 1.00 49.62 143 ASP A O 1
ATOM 1173 N N . ASP A 1 144 ? -37.280 1.042 23.494 1.00 49.38 144 ASP A N 1
ATOM 1174 C CA . ASP A 1 144 ? -37.502 0.265 22.267 1.00 49.38 144 ASP A CA 1
ATOM 1175 C C . ASP A 1 144 ? -37.410 -1.264 22.394 1.00 49.38 144 ASP A C 1
ATOM 1177 O O . ASP A 1 144 ? -37.819 -2.008 21.493 1.00 49.38 144 ASP A O 1
ATOM 1181 N N . ARG A 1 145 ? -36.959 -1.781 23.545 1.00 49.59 145 ARG A N 1
ATOM 1182 C CA . ARG A 1 145 ? -37.017 -3.226 23.839 1.00 49.59 145 ARG A CA 1
ATOM 1183 C C . ARG A 1 145 ? -38.451 -3.748 23.983 1.00 49.59 145 ARG A C 1
ATOM 1185 O O . ARG A 1 145 ? -38.653 -4.956 23.857 1.00 49.59 145 ARG A O 1
ATOM 1192 N N . ARG A 1 146 ? -39.442 -2.874 24.214 1.00 43.75 146 ARG A N 1
ATOM 1193 C CA . ARG A 1 146 ? -40.871 -3.230 24.121 1.00 43.75 146 ARG A CA 1
ATOM 1194 C C . ARG A 1 146 ? -41.378 -3.150 22.675 1.00 43.75 146 ARG A C 1
ATOM 1196 O O . ARG A 1 146 ? -42.058 -4.069 22.230 1.00 43.75 146 ARG A O 1
ATOM 1203 N N . THR A 1 147 ? -40.945 -2.154 21.905 1.00 53.16 147 THR A N 1
ATOM 1204 C CA . THR A 1 147 ? -41.425 -1.898 20.536 1.00 53.16 147 THR A CA 1
ATOM 1205 C C . THR A 1 147 ? -40.925 -2.909 19.505 1.00 53.16 147 THR A C 1
ATOM 1207 O O . THR A 1 147 ? -41.669 -3.257 18.595 1.00 53.16 147 THR A O 1
ATOM 1210 N N . ALA A 1 148 ? -39.707 -3.445 19.636 1.00 48.19 148 ALA A N 1
ATOM 1211 C CA . ALA A 1 148 ? -39.171 -4.403 18.658 1.00 48.19 148 ALA A CA 1
ATOM 1212 C C . ALA A 1 148 ? -39.965 -5.725 18.599 1.00 48.19 148 ALA A C 1
ATOM 1214 O O . ALA A 1 148 ? -40.119 -6.305 17.524 1.00 48.19 148 ALA A O 1
ATOM 1215 N N . LYS A 1 149 ? -40.501 -6.188 19.739 1.00 47.78 149 LYS A N 1
ATOM 1216 C CA . LYS A 1 149 ? -41.348 -7.390 19.812 1.00 47.78 149 LYS A CA 1
ATOM 1217 C C . LYS A 1 149 ? -42.756 -7.114 19.278 1.00 47.78 149 LYS A C 1
ATOM 1219 O O . LYS A 1 149 ? -43.267 -7.917 18.507 1.00 47.78 149 LYS A O 1
ATOM 1224 N N . ASP A 1 150 ? -43.320 -5.953 19.605 1.00 53.03 150 ASP A N 1
ATOM 1225 C CA . ASP A 1 150 ? -44.633 -5.520 19.112 1.00 53.03 150 ASP A CA 1
ATOM 1226 C C . ASP A 1 150 ? -44.623 -5.242 17.597 1.00 53.03 150 ASP A C 1
ATOM 1228 O O . ASP A 1 150 ? -45.589 -5.557 16.904 1.00 53.03 150 ASP A O 1
ATOM 1232 N N . LEU A 1 151 ? -43.514 -4.727 17.052 1.00 47.47 151 LEU A N 1
ATOM 1233 C CA . LEU A 1 151 ? -43.298 -4.547 15.611 1.00 47.47 151 LEU A CA 1
ATOM 1234 C C . LEU A 1 151 ? -43.120 -5.888 14.885 1.00 47.47 151 LEU A C 1
ATOM 1236 O O . LEU A 1 151 ? -43.660 -6.055 13.792 1.00 47.47 151 LEU A O 1
ATOM 1240 N N . LEU A 1 152 ? -42.427 -6.863 15.490 1.00 46.28 152 LEU A N 1
ATOM 1241 C CA . LEU A 1 152 ? -42.348 -8.231 14.957 1.00 46.28 152 LEU A CA 1
ATOM 1242 C C . LEU A 1 152 ? -43.714 -8.936 14.981 1.00 46.28 152 LEU A C 1
ATOM 1244 O O . LEU A 1 152 ? -44.071 -9.617 14.021 1.00 46.28 152 LEU A O 1
ATOM 1248 N N . ASP A 1 153 ? -44.494 -8.758 16.049 1.00 51.75 153 ASP A N 1
ATOM 1249 C CA . ASP A 1 153 ? -45.844 -9.316 16.174 1.00 51.75 153 ASP A CA 1
ATOM 1250 C C . ASP A 1 153 ? -46.840 -8.621 15.229 1.00 51.75 153 ASP A C 1
ATOM 1252 O O . ASP A 1 153 ? -47.738 -9.276 14.695 1.00 51.75 153 ASP A O 1
ATOM 1256 N N . ALA A 1 154 ? -46.665 -7.325 14.952 1.00 49.47 154 ALA A N 1
ATOM 1257 C CA . ALA A 1 154 ? -47.435 -6.589 13.948 1.00 49.47 154 ALA A CA 1
ATOM 1258 C C . ALA A 1 154 ? -47.089 -7.017 12.511 1.00 49.47 154 ALA A C 1
ATOM 1260 O O . ALA A 1 154 ? -47.994 -7.172 11.695 1.00 49.47 154 ALA A O 1
ATOM 1261 N N . LEU A 1 155 ? -45.812 -7.282 12.212 1.00 45.47 155 LEU A N 1
ATOM 1262 C CA . LEU A 1 155 ? -45.360 -7.815 10.919 1.00 45.47 155 LEU A CA 1
ATOM 1263 C C . LEU A 1 155 ? -45.797 -9.271 10.686 1.00 45.47 155 LEU A C 1
ATOM 1265 O O . LEU A 1 155 ? -46.050 -9.664 9.548 1.00 45.47 155 LEU A O 1
ATOM 1269 N N . ASN A 1 156 ? -45.936 -10.068 11.750 1.00 51.31 156 ASN A N 1
ATOM 1270 C CA . ASN A 1 156 ? -46.410 -11.454 11.670 1.00 51.31 156 ASN A CA 1
ATOM 1271 C C . ASN A 1 156 ? -47.942 -11.588 11.606 1.00 51.31 156 ASN A C 1
ATOM 1273 O O . ASN A 1 156 ? -48.458 -12.658 11.266 1.00 51.31 156 ASN A O 1
ATOM 1277 N N . ARG A 1 157 ? -48.698 -10.516 11.877 1.00 46.44 157 ARG A N 1
ATOM 1278 C CA . ARG A 1 157 ? -50.141 -10.462 11.612 1.00 46.44 157 ARG A CA 1
ATOM 1279 C C . ARG A 1 157 ? -50.360 -10.202 10.124 1.00 46.44 157 ARG A C 1
ATOM 1281 O O . ARG A 1 157 ? -50.424 -9.060 9.684 1.00 46.44 157 ARG A O 1
ATOM 1288 N N . ARG A 1 158 ? -50.494 -11.276 9.338 1.00 40.56 158 ARG A N 1
ATOM 1289 C CA . ARG A 1 158 ? -50.904 -11.172 7.928 1.00 40.56 158 ARG A CA 1
ATOM 1290 C C . ARG A 1 158 ? -52.202 -10.353 7.824 1.00 40.56 158 ARG A C 1
ATOM 1292 O O . ARG A 1 158 ? -53.156 -10.680 8.538 1.00 40.56 158 ARG A O 1
ATOM 1299 N N . PRO A 1 159 ? -52.291 -9.350 6.935 1.00 39.50 159 PRO A N 1
ATOM 1300 C CA . PRO A 1 159 ? -53.577 -8.753 6.612 1.00 39.50 159 PRO A CA 1
ATOM 1301 C C . PRO A 1 159 ? -54.482 -9.837 6.016 1.00 39.50 159 PRO A C 1
ATOM 1303 O O . PRO A 1 159 ? -54.058 -10.622 5.163 1.00 39.50 159 PRO A O 1
ATOM 1306 N N . LYS A 1 160 ? -55.728 -9.913 6.500 1.00 41.97 160 LYS A N 1
ATOM 1307 C CA . LYS A 1 160 ? -56.772 -10.679 5.817 1.00 41.97 160 LYS A CA 1
ATOM 1308 C C . LYS A 1 160 ? -56.932 -10.074 4.426 1.00 41.97 160 LYS A C 1
ATOM 1310 O O . LYS A 1 160 ? -57.142 -8.871 4.308 1.00 41.97 160 LYS A O 1
ATOM 1315 N N . VAL A 1 161 ? -56.804 -10.924 3.413 1.00 44.41 161 VAL A N 1
ATOM 1316 C CA . VAL A 1 161 ? -57.169 -10.619 2.031 1.00 44.41 161 VAL A CA 1
ATOM 1317 C C . VAL A 1 161 ? -58.609 -10.107 2.040 1.00 44.41 161 VAL A C 1
ATOM 1319 O O . VAL A 1 161 ? -59.488 -10.773 2.590 1.00 44.41 161 VAL A O 1
ATOM 1322 N N . ILE A 1 162 ? -58.820 -8.910 1.502 1.00 35.44 162 ILE A N 1
ATOM 1323 C CA . ILE A 1 162 ? -60.135 -8.453 1.066 1.00 35.44 162 ILE A CA 1
ATOM 1324 C C . ILE A 1 162 ? -59.994 -8.216 -0.430 1.00 35.44 162 ILE A C 1
ATOM 1326 O O . ILE A 1 162 ? -59.110 -7.477 -0.866 1.00 35.44 162 ILE A O 1
ATOM 1330 N N . ASP A 1 163 ? -60.815 -8.951 -1.163 1.00 36.72 163 ASP A N 1
ATOM 1331 C CA . ASP A 1 163 ? -60.875 -9.019 -2.610 1.00 36.72 163 ASP A CA 1
ATOM 1332 C C . ASP A 1 163 ? -61.395 -7.710 -3.232 1.00 36.72 163 ASP A C 1
ATOM 1334 O O . ASP A 1 163 ? -62.300 -7.081 -2.693 1.00 36.72 163 ASP A O 1
ATOM 1338 N N . ASP A 1 164 ? -60.784 -7.382 -4.371 1.00 37.34 164 ASP A N 1
ATOM 1339 C CA . ASP A 1 164 ? -61.334 -6.842 -5.623 1.00 37.34 164 ASP A CA 1
ATOM 1340 C C . ASP A 1 164 ? -62.165 -5.533 -5.702 1.00 37.34 164 ASP A C 1
ATOM 1342 O O . ASP A 1 164 ? -62.906 -5.130 -4.813 1.00 37.34 164 ASP A O 1
ATOM 1346 N N . GLU A 1 165 ? -62.062 -4.952 -6.903 1.00 34.19 165 GLU A N 1
ATOM 1347 C CA . GLU A 1 165 ? -62.913 -3.945 -7.561 1.00 34.19 165 GLU A CA 1
ATOM 1348 C C . GLU A 1 165 ? -62.651 -2.433 -7.360 1.00 34.19 165 GLU A C 1
ATOM 1350 O O . GLU A 1 165 ? -62.984 -1.823 -6.347 1.00 34.19 165 GLU A O 1
ATOM 1355 N N . GLY A 1 166 ? -62.236 -1.777 -8.460 1.00 31.39 166 GLY A N 1
ATOM 1356 C CA . GLY A 1 166 ? -62.974 -0.592 -8.918 1.00 31.39 166 GLY A CA 1
ATOM 1357 C C . GLY A 1 166 ? -62.194 0.648 -9.377 1.00 31.39 166 GLY A C 1
ATOM 1358 O O . GLY A 1 166 ? -61.965 1.563 -8.599 1.00 31.39 166 GLY A O 1
ATOM 1359 N N . VAL A 1 167 ? -62.042 0.750 -10.705 1.00 30.69 167 VAL A N 1
ATOM 1360 C CA . VAL A 1 167 ? -62.016 1.980 -11.536 1.00 30.69 167 VAL A CA 1
ATOM 1361 C C . VAL A 1 167 ? -60.649 2.608 -11.882 1.00 30.69 167 VAL A C 1
ATOM 1363 O O . VAL A 1 167 ? -59.777 2.852 -11.058 1.00 30.69 167 VAL A O 1
ATOM 1366 N N . SER A 1 168 ? -60.515 2.834 -13.193 1.00 33.38 168 SER A N 1
ATOM 1367 C CA . SER A 1 168 ? -59.329 3.087 -14.020 1.00 33.38 168 SER A CA 1
ATOM 1368 C C . SER A 1 168 ? -59.195 4.575 -14.459 1.00 33.38 168 SER A C 1
ATOM 1370 O O . SER A 1 168 ? -60.066 5.379 -14.130 1.00 33.38 168 SER A O 1
ATOM 1372 N N . PRO A 1 169 ? -58.121 4.947 -15.197 1.00 49.22 169 PRO A N 1
ATOM 1373 C CA . PRO A 1 169 ? -57.468 6.264 -15.209 1.00 49.22 169 PRO A CA 1
ATOM 1374 C C . PRO A 1 169 ? -57.779 7.127 -16.443 1.00 49.22 169 PRO A C 1
ATOM 1376 O O . PRO A 1 169 ? -58.158 6.592 -17.482 1.00 49.22 169 PRO A O 1
ATOM 1379 N N . THR A 1 170 ? -57.519 8.441 -16.383 1.00 32.41 170 THR A N 1
ATOM 1380 C CA . THR A 1 170 ? -57.234 9.352 -17.533 1.00 32.41 170 THR A CA 1
ATOM 1381 C C . THR A 1 170 ? -56.897 10.758 -16.967 1.00 32.41 170 THR A C 1
ATOM 1383 O O . THR A 1 170 ? -57.423 11.093 -15.913 1.00 32.41 170 THR A O 1
ATOM 1386 N N . VAL A 1 171 ? -56.021 11.639 -17.477 1.00 37.16 171 VAL A N 1
ATOM 1387 C CA . VAL A 1 171 ? -55.561 11.984 -18.838 1.00 37.16 171 VAL A CA 1
ATOM 1388 C C . VAL A 1 171 ? -54.151 12.618 -18.758 1.00 37.16 171 VAL A C 1
ATOM 1390 O O . VAL A 1 171 ? -53.881 13.428 -17.872 1.00 37.16 171 VAL A O 1
ATOM 1393 N N . LEU A 1 172 ? -53.277 12.256 -19.704 1.00 39.25 172 LEU A N 1
ATOM 1394 C CA . LEU A 1 172 ? -52.114 13.025 -20.171 1.00 39.25 172 LEU A CA 1
ATOM 1395 C C . LEU A 1 172 ? -52.609 14.095 -21.148 1.00 39.25 172 LEU A C 1
ATOM 1397 O O . LEU A 1 172 ? -53.261 13.695 -22.101 1.00 39.25 172 LEU A O 1
ATOM 1401 N N . GLU A 1 173 ? -52.253 15.373 -20.996 1.00 36.00 173 GLU A N 1
ATOM 1402 C CA . GLU A 1 173 ? -52.069 16.269 -22.153 1.00 36.00 173 GLU A CA 1
ATOM 1403 C C . GLU A 1 173 ? -51.424 17.611 -21.769 1.00 36.00 173 GLU A C 1
ATOM 1405 O O . GLU A 1 173 ? -51.836 18.278 -20.826 1.00 36.00 173 GLU A O 1
ATOM 1410 N N . GLU A 1 174 ? -50.371 17.930 -22.526 1.00 35.59 174 GLU A N 1
ATOM 1411 C CA . GLU A 1 174 ? -50.001 19.242 -23.069 1.00 35.59 174 GLU A CA 1
ATOM 1412 C C . GLU A 1 174 ? -50.058 20.496 -22.181 1.00 35.59 174 GLU A C 1
ATOM 1414 O O . GLU A 1 174 ? -51.122 20.986 -21.820 1.00 35.59 174 GLU A O 1
ATOM 1419 N N . GLN A 1 175 ? -48.897 21.149 -22.030 1.00 37.50 175 GLN A N 1
ATOM 1420 C CA . GLN A 1 175 ? -48.740 22.518 -22.540 1.00 37.50 175 GLN A CA 1
ATOM 1421 C C . GLN A 1 175 ? -47.263 22.928 -22.667 1.00 37.50 175 GLN A C 1
ATOM 1423 O O . GLN A 1 175 ? -46.554 23.182 -21.694 1.00 37.50 175 GLN A O 1
ATOM 1428 N N . ASN A 1 176 ? -46.829 22.994 -23.928 1.00 36.56 176 ASN A N 1
ATOM 1429 C CA . ASN A 1 176 ? -45.776 23.879 -24.410 1.00 36.56 176 ASN A CA 1
ATOM 1430 C C . ASN A 1 176 ? -46.230 25.344 -24.253 1.00 36.56 176 ASN A C 1
ATOM 1432 O O . ASN A 1 176 ? -47.300 25.660 -24.756 1.00 36.56 176 ASN A O 1
ATOM 1436 N N . GLN A 1 177 ? -45.376 26.174 -23.632 1.00 34.44 177 GLN A N 1
ATOM 1437 C CA . GLN A 1 177 ? -44.971 27.558 -23.987 1.00 34.44 177 GLN A CA 1
ATOM 1438 C C . GLN A 1 177 ? -46.032 28.648 -24.299 1.00 34.44 177 GLN A C 1
ATOM 1440 O O . GLN A 1 177 ? -47.102 28.360 -24.825 1.00 34.44 177 GLN A O 1
ATOM 1445 N N . PRO A 1 178 ? -45.750 29.937 -24.004 1.00 47.72 178 PRO A N 1
ATOM 1446 C CA . PRO A 1 178 ? -44.497 30.648 -24.313 1.00 47.72 178 PRO A CA 1
ATOM 1447 C C . PRO A 1 178 ? -43.682 31.152 -23.117 1.00 47.72 178 PRO A C 1
ATOM 1449 O O . PRO A 1 178 ? -44.277 31.558 -22.095 1.00 47.72 178 PRO A O 1
#